Protein AF-A0A640S691-F1 (afdb_monomer_lite)

Secondary structure (DSSP, 8-state):
-EEEETTTTEEEE-BTTB---SB-TTT-PBPEEEESS--PPPTT-HHHHHHHHHHHHTT---PPPGGG--------SHHHHHHHHHHHHHH---HHHHHT-S-SSSB-TTS-B----------------

Structure (mmCIF, N/CA/C/O backbone):
data_AF-A0A640S691-F1
#
_entry.id   AF-A0A640S691-F1
#
loop_
_atom_site.group_PDB
_atom_site.id
_atom_site.type_symbol
_atom_site.label_atom_id
_atom_site.label_alt_id
_atom_site.label_comp_id
_atom_site.label_asym_id
_atom_site.label_entity_id
_atom_site.label_seq_id
_atom_site.pdbx_PDB_ins_code
_atom_site.Cartn_x
_atom_site.Cartn_y
_atom_site.Cartn_z
_atom_site.occupancy
_atom_site.B_iso_or_equiv
_atom_site.auth_seq_id
_atom_site.auth_comp_id
_atom_site.auth_asym_id
_atom_site.auth_atom_id
_atom_site.pdbx_PDB_model_num
ATOM 1 N N . MET A 1 1 ? 3.870 2.572 -13.521 1.00 86.19 1 MET A N 1
ATOM 2 C CA . MET A 1 1 ? 3.122 1.731 -12.559 1.00 86.19 1 MET A CA 1
ATOM 3 C C . MET A 1 1 ? 4.050 0.697 -11.940 1.00 86.19 1 MET A C 1
ATOM 5 O O . MET A 1 1 ? 4.897 0.163 -12.651 1.00 86.19 1 MET A O 1
ATOM 9 N N . HIS A 1 2 ? 3.915 0.416 -10.646 1.00 91.62 2 HIS A N 1
ATOM 10 C CA . HIS A 1 2 ? 4.683 -0.617 -9.950 1.00 91.62 2 HIS A CA 1
ATOM 11 C C . HIS A 1 2 ? 3.892 -1.920 -9.849 1.00 91.62 2 HIS A C 1
ATOM 13 O O . HIS A 1 2 ? 2.739 -1.928 -9.428 1.00 91.62 2 HIS A O 1
ATOM 19 N N . PHE A 1 3 ? 4.542 -3.022 -10.205 1.00 93.50 3 PHE A N 1
ATOM 20 C CA . PHE A 1 3 ? 3.999 -4.374 -10.161 1.00 93.50 3 PHE A CA 1
ATOM 21 C C . PHE A 1 3 ? 4.806 -5.202 -9.175 1.00 93.50 3 PHE A C 1
ATOM 23 O O . PHE A 1 3 ? 6.027 -5.271 -9.304 1.00 93.50 3 PHE A O 1
ATOM 30 N N . VAL A 1 4 ? 4.151 -5.803 -8.184 1.00 95.06 4 VAL A N 1
ATOM 31 C CA . VAL A 1 4 ? 4.833 -6.436 -7.049 1.00 95.06 4 VAL A CA 1
ATOM 32 C C . VAL A 1 4 ? 4.546 -7.928 -6.950 1.00 95.06 4 VAL A C 1
ATOM 34 O O . VAL A 1 4 ? 3.421 -8.379 -7.153 1.00 95.06 4 VAL A O 1
ATOM 37 N N . CYS A 1 5 ? 5.574 -8.689 -6.583 1.00 95.50 5 CYS A N 1
ATOM 38 C CA . CYS A 1 5 ? 5.451 -10.064 -6.118 1.00 95.50 5 CYS A CA 1
ATOM 39 C C . CYS A 1 5 ? 5.725 -10.096 -4.614 1.00 95.50 5 CYS A C 1
ATOM 41 O O . CYS A 1 5 ? 6.853 -9.845 -4.181 1.00 95.50 5 CYS A O 1
ATOM 43 N N . LEU A 1 6 ? 4.705 -10.431 -3.822 1.00 92.31 6 LEU A N 1
ATOM 44 C CA . LEU A 1 6 ? 4.814 -10.475 -2.362 1.00 92.31 6 LEU A CA 1
ATOM 45 C C . LEU A 1 6 ? 5.690 -11.640 -1.882 1.00 92.31 6 LEU A C 1
ATOM 47 O O . LEU A 1 6 ? 6.498 -11.456 -0.976 1.00 92.31 6 LEU A O 1
ATOM 51 N N . SER A 1 7 ? 5.613 -12.802 -2.538 1.00 91.88 7 SER A N 1
ATOM 52 C CA . SER A 1 7 ? 6.416 -13.981 -2.182 1.00 91.88 7 SER A CA 1
ATOM 53 C C . SER A 1 7 ? 7.912 -13.755 -2.414 1.00 91.88 7 SER A C 1
ATOM 55 O O . SER A 1 7 ? 8.734 -14.048 -1.549 1.00 91.88 7 SER A O 1
ATOM 57 N N . CYS A 1 8 ? 8.278 -13.182 -3.565 1.00 94.44 8 CYS A N 1
ATOM 58 C CA . CYS A 1 8 ? 9.676 -12.894 -3.899 1.00 94.44 8 CYS A CA 1
ATOM 59 C C . CYS A 1 8 ? 10.176 -11.553 -3.354 1.00 94.44 8 CYS A C 1
ATOM 61 O O . CYS A 1 8 ? 11.372 -11.279 -3.462 1.00 94.44 8 CYS A O 1
ATOM 63 N N . ARG A 1 9 ? 9.286 -10.727 -2.782 1.00 95.31 9 ARG A N 1
ATOM 64 C CA . ARG A 1 9 ? 9.604 -9.385 -2.269 1.00 95.31 9 ARG A CA 1
ATOM 65 C C . ARG A 1 9 ? 10.349 -8.548 -3.308 1.00 95.31 9 ARG A C 1
ATOM 67 O O . ARG A 1 9 ? 11.425 -7.999 -3.063 1.00 95.31 9 ARG A O 1
ATOM 74 N N . ALA A 1 10 ? 9.778 -8.520 -4.506 1.00 94.12 10 ALA A N 1
ATOM 75 C CA . ALA A 1 10 ? 10.344 -7.864 -5.672 1.00 94.12 10 ALA A CA 1
ATOM 76 C C . ALA A 1 10 ? 9.281 -7.024 -6.380 1.00 94.12 10 ALA A C 1
ATOM 78 O O . ALA A 1 10 ? 8.089 -7.341 -6.333 1.00 94.12 10 ALA A O 1
ATOM 79 N N . ALA A 1 11 ? 9.725 -5.947 -7.023 1.00 93.38 11 ALA A N 1
ATOM 80 C CA . ALA A 1 11 ? 8.868 -5.054 -7.781 1.00 93.38 11 ALA A CA 1
ATOM 81 C C . ALA A 1 11 ? 9.486 -4.737 -9.141 1.00 93.38 11 ALA A C 1
ATOM 83 O O . ALA A 1 11 ? 10.701 -4.582 -9.259 1.00 93.38 11 ALA A O 1
ATOM 84 N N . TRP A 1 12 ? 8.628 -4.572 -10.140 1.00 92.19 12 TRP A N 1
ATOM 85 C CA . TRP A 1 12 ? 8.988 -4.181 -11.496 1.00 92.19 12 TRP A CA 1
ATOM 86 C C . TRP A 1 12 ? 8.198 -2.944 -11.896 1.00 92.19 12 TRP A C 1
ATOM 88 O O . TRP A 1 12 ? 7.034 -2.781 -11.525 1.00 92.19 12 TRP A O 1
ATOM 98 N N . LYS A 1 13 ? 8.836 -2.054 -12.653 1.00 89.06 13 LYS A N 1
ATOM 99 C CA . LYS A 1 13 ? 8.156 -0.910 -13.255 1.00 89.06 13 LYS A CA 1
ATOM 100 C C . LYS A 1 13 ? 7.562 -1.342 -14.594 1.00 89.06 13 LYS A C 1
ATOM 102 O O . LYS A 1 13 ? 8.248 -1.979 -15.385 1.00 89.06 13 LYS A O 1
ATOM 107 N N . ARG A 1 14 ? 6.306 -0.970 -14.832 1.00 89.50 14 ARG A N 1
ATOM 108 C CA . ARG A 1 14 ? 5.674 -0.970 -16.155 1.00 89.50 14 ARG A CA 1
ATOM 109 C C . ARG A 1 14 ? 5.412 0.468 -16.581 1.00 89.50 14 ARG A C 1
ATOM 111 O O . ARG A 1 14 ? 4.859 1.254 -15.798 1.00 89.50 14 ARG A O 1
ATOM 118 N N . THR A 1 15 ? 5.818 0.806 -17.792 1.00 82.94 15 THR A N 1
ATOM 119 C CA . THR A 1 15 ? 5.572 2.091 -18.453 1.00 82.94 15 THR A CA 1
ATOM 120 C C . THR A 1 15 ? 4.942 1.826 -19.826 1.00 82.94 15 THR A C 1
ATOM 122 O O . THR A 1 15 ? 4.988 0.691 -20.296 1.00 82.94 15 THR A O 1
ATOM 125 N N . PRO A 1 16 ? 4.370 2.835 -20.504 1.00 79.50 16 PRO A N 1
ATOM 126 C CA . PRO A 1 16 ? 3.888 2.657 -21.876 1.00 79.50 16 PRO A CA 1
ATOM 127 C C . PRO A 1 16 ? 4.978 2.153 -22.838 1.00 79.50 16 PRO A C 1
ATOM 129 O O . PRO A 1 16 ? 4.690 1.375 -23.738 1.00 79.50 16 PRO A O 1
ATOM 132 N N . ALA A 1 17 ? 6.235 2.549 -22.609 1.00 82.19 17 ALA A N 1
ATOM 133 C CA . ALA A 1 17 ? 7.386 2.110 -23.397 1.00 82.19 17 ALA A CA 1
ATOM 134 C C . ALA A 1 17 ? 7.896 0.709 -23.009 1.00 82.19 17 ALA A C 1
ATOM 136 O O . ALA A 1 17 ? 8.554 0.047 -23.805 1.00 82.19 17 ALA A O 1
ATOM 137 N N . SER A 1 18 ? 7.619 0.244 -21.787 1.00 81.44 18 SER A N 1
ATOM 138 C CA . SER A 1 18 ? 8.003 -1.088 -21.330 1.00 81.44 18 SER A CA 1
ATOM 139 C C . SER A 1 18 ? 6.890 -1.732 -20.510 1.00 81.44 18 SER A C 1
ATOM 141 O O . SER A 1 18 ? 6.678 -1.446 -19.330 1.00 81.44 18 SER A O 1
ATOM 143 N N . GLN A 1 19 ? 6.210 -2.691 -21.138 1.00 79.00 19 GLN A N 1
ATOM 144 C CA . GLN A 1 19 ? 5.149 -3.484 -20.512 1.00 79.00 19 GLN A CA 1
ATOM 145 C C . GLN A 1 19 ? 5.642 -4.284 -19.295 1.00 79.00 19 GLN A C 1
ATOM 147 O O . GLN A 1 19 ? 4.828 -4.771 -18.522 1.00 79.00 19 GLN A O 1
ATOM 152 N N . GLY A 1 20 ? 6.957 -4.426 -19.090 1.00 82.81 20 GLY A N 1
ATOM 153 C CA . GLY A 1 20 ? 7.535 -5.225 -18.010 1.00 82.81 20 GLY A CA 1
ATOM 154 C C . GLY A 1 20 ? 7.091 -6.697 -18.050 1.00 82.81 20 GLY A C 1
ATOM 155 O O . GLY A 1 20 ? 6.419 -7.137 -18.983 1.00 82.81 20 GLY A O 1
ATOM 156 N N . PRO A 1 21 ? 7.474 -7.506 -17.052 1.00 85.69 21 PRO A N 1
ATOM 157 C CA . PRO A 1 21 ? 7.108 -8.915 -17.046 1.00 85.69 21 PRO A CA 1
ATOM 158 C C . PRO A 1 21 ? 5.630 -9.086 -16.674 1.00 85.69 21 PRO A C 1
ATOM 160 O O . PRO A 1 21 ? 5.153 -8.439 -15.740 1.00 85.69 21 PRO A O 1
ATOM 163 N N . ALA A 1 22 ? 4.907 -9.973 -17.370 1.00 86.31 22 ALA A N 1
ATOM 164 C CA . ALA A 1 22 ? 3.505 -10.296 -17.074 1.00 86.31 22 ALA A CA 1
ATOM 165 C C . ALA A 1 22 ? 3.343 -11.018 -15.720 1.00 86.31 22 ALA A C 1
ATOM 167 O O . ALA A 1 22 ? 2.415 -10.732 -14.966 1.00 86.31 22 ALA A O 1
ATOM 168 N N . ARG A 1 23 ? 4.291 -11.909 -15.402 1.00 92.69 23 ARG A N 1
ATOM 169 C CA . ARG A 1 23 ? 4.377 -12.716 -14.174 1.00 92.69 23 ARG A CA 1
ATOM 170 C C . ARG A 1 23 ? 5.725 -12.506 -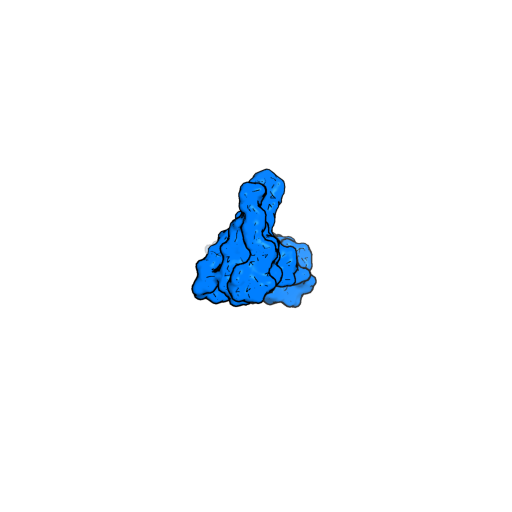13.495 1.00 92.69 23 ARG A C 1
ATOM 172 O O . ARG A 1 23 ? 6.666 -12.040 -14.126 1.00 92.69 23 ARG A O 1
ATOM 179 N N . CYS A 1 24 ? 5.844 -12.884 -12.226 1.00 93.56 24 CYS A N 1
ATOM 180 C CA . CYS A 1 24 ? 7.118 -12.843 -11.516 1.00 93.56 24 CYS A CA 1
ATOM 181 C C . CYS A 1 24 ? 8.167 -13.718 -12.236 1.00 93.56 24 CYS A C 1
ATOM 183 O O . CYS A 1 24 ? 7.966 -14.928 -12.327 1.00 93.56 24 CYS A O 1
ATOM 185 N N . PRO A 1 25 ? 9.310 -13.171 -12.683 1.00 91.88 25 PRO A N 1
ATOM 186 C CA . PRO A 1 25 ? 10.364 -13.963 -13.322 1.00 91.88 25 PRO A CA 1
ATOM 187 C C . PRO A 1 25 ? 10.992 -15.026 -12.408 1.00 91.88 25 PRO A C 1
ATOM 189 O O . PRO A 1 25 ? 11.563 -15.989 -12.901 1.00 91.88 25 PRO A O 1
ATOM 192 N N . GLN A 1 26 ? 10.893 -14.867 -11.080 1.00 91.69 26 GLN A N 1
ATOM 193 C CA . GLN A 1 26 ? 11.498 -15.798 -10.120 1.00 91.69 26 GLN A CA 1
ATOM 194 C C . GLN A 1 26 ? 10.578 -16.972 -9.760 1.00 91.69 26 GLN A C 1
ATOM 196 O O . GLN A 1 26 ? 11.023 -18.112 -9.753 1.00 91.69 26 GLN A O 1
ATOM 201 N N . CYS A 1 27 ? 9.303 -16.713 -9.450 1.00 94.75 27 CYS A N 1
ATOM 202 C CA . CYS A 1 27 ? 8.368 -17.747 -8.977 1.00 94.75 27 CYS A CA 1
ATOM 203 C C . CYS A 1 27 ? 7.158 -17.971 -9.891 1.00 94.75 27 CYS A C 1
ATOM 205 O O . CYS A 1 27 ? 6.289 -18.770 -9.560 1.00 94.75 27 CYS A O 1
ATOM 207 N N . ARG A 1 28 ? 7.057 -17.245 -11.014 1.00 93.12 28 ARG A N 1
ATOM 208 C CA . ARG A 1 28 ? 5.946 -17.296 -11.987 1.00 93.12 28 ARG A CA 1
ATOM 209 C C . ARG A 1 28 ? 4.561 -16.919 -11.433 1.00 93.12 28 ARG A C 1
ATOM 211 O O . ARG A 1 28 ? 3.573 -16.971 -12.169 1.00 93.12 28 ARG A O 1
ATOM 218 N N . ALA A 1 29 ? 4.484 -16.476 -10.177 1.00 91.56 29 ALA A N 1
ATOM 219 C CA . ALA A 1 29 ? 3.259 -15.962 -9.576 1.00 91.56 29 ALA A CA 1
ATOM 220 C C . ALA A 1 29 ? 2.766 -14.687 -10.278 1.00 91.56 29 ALA A C 1
ATOM 222 O O . ALA A 1 29 ? 3.535 -13.970 -10.930 1.00 91.56 29 ALA A O 1
ATOM 223 N N . GLU A 1 30 ? 1.475 -14.405 -10.122 1.00 90.94 30 GLU A N 1
ATOM 224 C CA . GLU A 1 30 ? 0.862 -13.173 -10.606 1.00 90.94 30 GLU A CA 1
ATOM 225 C C . GLU A 1 30 ? 1.460 -11.941 -9.913 1.00 90.94 30 GLU A C 1
ATOM 227 O O . GLU A 1 30 ? 1.825 -11.973 -8.733 1.00 90.94 30 GLU A O 1
ATOM 232 N N . LEU A 1 31 ? 1.600 -10.856 -10.677 1.00 92.81 31 LEU A N 1
ATOM 233 C CA . LEU A 1 31 ? 2.093 -9.582 -10.175 1.00 92.81 31 LEU A CA 1
ATOM 234 C C . LEU A 1 31 ? 0.928 -8.653 -9.866 1.00 92.81 31 LEU A C 1
ATOM 236 O O . LEU A 1 31 ? 0.123 -8.345 -10.740 1.00 92.81 31 LEU A O 1
ATOM 240 N N . ILE A 1 32 ? 0.895 -8.139 -8.642 1.00 94.00 32 ILE A N 1
ATOM 241 C CA . ILE A 1 32 ? -0.138 -7.205 -8.202 1.00 94.00 32 ILE A CA 1
ATOM 242 C C . ILE A 1 32 ? 0.225 -5.807 -8.704 1.00 94.00 32 ILE A C 1
ATOM 244 O O . ILE A 1 32 ? 1.328 -5.322 -8.436 1.00 94.00 32 ILE A O 1
ATOM 248 N N . ASN A 1 33 ? -0.697 -5.138 -9.399 1.00 93.06 33 ASN A N 1
ATOM 249 C CA . ASN A 1 33 ? -0.554 -3.722 -9.730 1.00 93.06 33 ASN A CA 1
ATOM 250 C C . ASN A 1 33 ? -0.722 -2.885 -8.455 1.00 93.06 33 ASN A C 1
ATOM 252 O O . ASN A 1 33 ? -1.828 -2.715 -7.950 1.00 93.06 33 ASN A O 1
ATOM 256 N N . ALA A 1 34 ? 0.385 -2.375 -7.924 1.00 92.81 34 ALA A N 1
ATOM 257 C CA . ALA A 1 34 ? 0.388 -1.587 -6.703 1.00 92.81 34 ALA A CA 1
ATOM 258 C C . ALA A 1 34 ? 0.221 -0.083 -6.956 1.00 92.81 34 ALA A C 1
ATOM 260 O O . ALA A 1 34 ? -0.005 0.645 -6.000 1.00 92.81 34 ALA A O 1
ATOM 261 N N . GLY A 1 35 ? 0.309 0.389 -8.202 1.00 91.38 35 GLY A N 1
ATOM 262 C CA . GLY A 1 35 ? 0.159 1.804 -8.557 1.00 91.38 35 GLY A CA 1
ATOM 263 C C . GLY A 1 35 ? 1.469 2.567 -8.756 1.00 91.38 35 GLY A C 1
ATOM 264 O O . GLY A 1 35 ? 2.555 1.991 -8.727 1.00 91.38 35 GLY A O 1
ATOM 265 N N . ALA A 1 36 ? 1.366 3.851 -9.097 1.00 88.50 36 ALA A N 1
ATOM 266 C CA . ALA A 1 36 ? 2.505 4.675 -9.511 1.00 88.50 36 ALA A CA 1
ATOM 267 C C . ALA A 1 36 ? 3.315 5.215 -8.326 1.00 88.50 36 ALA A C 1
ATOM 269 O O . ALA A 1 36 ? 4.535 5.290 -8.425 1.00 88.50 36 ALA A O 1
ATOM 270 N N . ASP A 1 37 ? 2.659 5.501 -7.204 1.00 89.25 37 ASP A N 1
ATOM 271 C CA . ASP A 1 37 ? 3.262 6.191 -6.058 1.00 89.25 37 ASP A CA 1
ATOM 272 C C . ASP A 1 37 ? 3.784 5.223 -4.990 1.00 89.25 37 ASP A C 1
ATOM 274 O O . ASP A 1 37 ? 4.072 5.600 -3.850 1.00 89.25 37 ASP A O 1
ATOM 278 N N . LEU A 1 38 ? 3.899 3.935 -5.327 1.00 91.50 38 LEU A N 1
ATOM 279 C CA . LEU A 1 38 ? 4.476 2.959 -4.418 1.00 91.50 38 LEU A CA 1
ATOM 280 C C . LEU A 1 38 ? 5.975 3.233 -4.248 1.00 91.50 38 LEU A C 1
ATOM 282 O O . LEU A 1 38 ? 6.796 2.861 -5.085 1.00 91.50 38 LEU A O 1
ATOM 286 N N . ALA A 1 39 ? 6.353 3.746 -3.080 1.00 90.94 39 ALA A N 1
ATOM 287 C CA . ALA A 1 39 ? 7.734 3.658 -2.625 1.00 90.94 39 ALA A CA 1
ATOM 288 C C . ALA A 1 39 ? 8.047 2.198 -2.247 1.00 90.94 39 ALA A C 1
ATOM 290 O O . ALA A 1 39 ? 7.651 1.730 -1.177 1.00 90.94 39 ALA A O 1
ATOM 291 N N . VAL A 1 40 ? 8.714 1.465 -3.140 1.00 92.06 40 VAL A N 1
ATOM 292 C CA . VAL A 1 40 ? 9.001 0.030 -2.980 1.00 92.06 40 VAL A CA 1
ATOM 293 C C . VAL A 1 40 ? 9.935 -0.206 -1.778 1.00 92.06 40 VAL A C 1
ATOM 295 O O . VAL A 1 40 ? 11.022 0.377 -1.740 1.00 92.06 40 VAL A O 1
ATOM 298 N N . PRO A 1 41 ? 9.564 -1.064 -0.807 1.00 93.31 41 PRO A N 1
ATOM 299 C CA . PRO A 1 41 ? 10.460 -1.444 0.283 1.00 93.31 41 PRO A CA 1
ATOM 300 C C . PRO A 1 41 ? 11.726 -2.140 -0.233 1.00 93.31 41 PRO A C 1
ATOM 302 O O . PRO A 1 41 ? 11.701 -2.858 -1.235 1.00 93.31 41 PRO A O 1
ATOM 305 N N . LYS A 1 42 ? 12.848 -1.999 0.482 1.00 93.62 42 LYS A N 1
ATOM 306 C CA . LYS A 1 42 ? 14.066 -2.769 0.168 1.00 93.62 42 LYS A CA 1
ATOM 307 C C . LYS A 1 42 ? 13.740 -4.268 0.233 1.00 93.62 42 LYS A C 1
ATOM 309 O O . LYS A 1 42 ? 12.995 -4.697 1.105 1.00 93.62 42 LYS A O 1
ATOM 314 N N . ARG A 1 43 ? 14.328 -5.107 -0.629 1.00 91.88 43 ARG A N 1
ATOM 315 C CA . ARG A 1 43 ? 14.052 -6.567 -0.656 1.00 91.88 43 ARG A CA 1
ATOM 316 C C . ARG A 1 43 ? 14.184 -7.240 0.725 1.00 91.88 43 ARG A C 1
ATOM 318 O O . ARG A 1 43 ? 13.369 -8.084 1.094 1.00 91.88 43 ARG A O 1
ATOM 325 N N . ARG A 1 44 ? 15.190 -6.828 1.507 1.00 93.25 44 ARG A N 1
ATOM 326 C CA . ARG A 1 44 ? 15.460 -7.322 2.872 1.00 93.25 44 ARG A CA 1
ATOM 327 C C . ARG A 1 44 ? 14.568 -6.722 3.966 1.00 93.25 44 ARG A C 1
ATOM 329 O O . ARG A 1 44 ? 14.635 -7.172 5.099 1.00 93.25 44 ARG A O 1
ATOM 336 N N . ASP A 1 45 ? 13.758 -5.713 3.663 1.00 95.06 45 ASP A N 1
ATOM 337 C CA . ASP A 1 45 ? 12.873 -5.071 4.639 1.00 95.06 45 ASP A CA 1
ATOM 338 C C . ASP A 1 45 ? 11.603 -5.905 4.853 1.00 95.06 45 ASP A C 1
ATOM 340 O O . ASP A 1 45 ? 10.541 -5.645 4.286 1.00 95.06 45 ASP A O 1
ATOM 344 N N . HIS A 1 46 ? 11.721 -6.955 5.662 1.00 94.81 46 HIS A N 1
ATOM 345 C CA . HIS A 1 46 ? 10.608 -7.852 5.968 1.00 94.81 46 HIS A CA 1
ATOM 346 C C . HIS A 1 46 ? 9.400 -7.108 6.554 1.00 94.81 46 HIS A C 1
ATOM 348 O O . HIS A 1 46 ? 8.263 -7.447 6.229 1.00 94.81 46 HIS A O 1
ATOM 354 N N . ALA A 1 47 ? 9.635 -6.089 7.381 1.00 95.12 47 ALA A N 1
ATOM 355 C CA . ALA A 1 47 ? 8.578 -5.314 8.013 1.00 95.12 47 ALA A CA 1
ATOM 356 C C . ALA A 1 47 ? 7.791 -4.499 6.975 1.00 95.12 47 ALA A C 1
ATOM 358 O O . ALA A 1 47 ? 6.561 -4.584 6.938 1.00 95.12 47 ALA A O 1
ATOM 359 N N . GLY A 1 48 ? 8.489 -3.787 6.087 1.00 95.88 48 GLY A N 1
ATOM 360 C CA . GLY A 1 48 ? 7.871 -3.031 4.998 1.00 95.88 48 GLY A CA 1
ATOM 361 C C . GLY A 1 48 ? 7.093 -3.921 4.027 1.00 95.88 48 GLY A C 1
ATOM 362 O O . GLY A 1 48 ? 5.973 -3.585 3.643 1.00 95.88 48 GLY A O 1
ATOM 363 N N . TRP A 1 49 ? 7.626 -5.099 3.681 1.00 96.50 49 TRP A N 1
ATOM 364 C CA . TRP A 1 49 ? 6.916 -6.063 2.828 1.00 96.50 49 TRP A CA 1
ATOM 365 C C . TRP A 1 49 ? 5.655 -6.628 3.485 1.00 96.50 49 TRP A C 1
ATOM 367 O O . TRP A 1 49 ? 4.644 -6.790 2.804 1.00 96.50 49 TRP A O 1
ATOM 377 N N . ARG A 1 50 ? 5.675 -6.880 4.799 1.00 95.81 50 ARG A N 1
ATOM 378 C CA . ARG A 1 50 ? 4.487 -7.329 5.543 1.00 95.81 50 ARG A CA 1
ATOM 379 C C . ARG A 1 50 ? 3.414 -6.251 5.625 1.00 95.81 50 ARG A C 1
ATOM 381 O O . ARG A 1 50 ? 2.235 -6.557 5.468 1.00 95.81 50 ARG A O 1
ATOM 388 N N . ALA A 1 51 ? 3.813 -4.996 5.823 1.00 96.06 51 ALA A N 1
ATOM 389 C CA . ALA A 1 51 ? 2.878 -3.878 5.788 1.00 96.06 51 ALA A CA 1
ATOM 390 C C . ALA A 1 51 ? 2.244 -3.722 4.397 1.00 96.06 51 ALA A C 1
ATOM 392 O O . ALA A 1 51 ? 1.023 -3.637 4.278 1.00 96.06 51 ALA A O 1
ATOM 393 N N . LEU A 1 52 ? 3.064 -3.774 3.341 1.00 96.06 52 LEU A N 1
ATOM 394 C CA . LEU A 1 52 ? 2.598 -3.707 1.957 1.00 96.06 52 LEU A CA 1
ATOM 395 C C . LEU A 1 52 ? 1.629 -4.848 1.616 1.00 96.06 52 LEU A C 1
ATOM 397 O O . LEU A 1 52 ? 0.595 -4.608 0.999 1.00 96.06 52 LEU A O 1
ATOM 401 N N . GLU A 1 53 ? 1.934 -6.074 2.044 1.00 95.50 53 GLU A N 1
ATOM 402 C CA . GLU A 1 53 ? 1.049 -7.229 1.881 1.00 95.50 53 GLU A CA 1
ATOM 403 C C . GLU A 1 53 ? -0.327 -6.988 2.520 1.00 95.50 53 GLU A C 1
ATOM 405 O O . GLU A 1 53 ? -1.343 -7.219 1.866 1.00 95.50 53 GLU A O 1
ATOM 410 N N . ALA A 1 54 ? -0.377 -6.478 3.754 1.00 95.44 54 ALA A N 1
ATOM 411 C CA . ALA A 1 54 ? -1.637 -6.181 4.435 1.00 95.44 54 ALA A CA 1
ATOM 412 C C . ALA A 1 54 ? -2.465 -5.115 3.694 1.00 95.44 54 ALA A C 1
ATOM 414 O O . ALA A 1 54 ? -3.674 -5.271 3.530 1.00 95.44 54 ALA A O 1
ATOM 415 N N . VAL A 1 55 ? -1.811 -4.058 3.200 1.00 95.44 55 VAL A N 1
ATOM 416 C CA . VAL A 1 55 ? -2.455 -2.978 2.432 1.00 95.44 55 VAL A CA 1
ATOM 417 C C . VAL A 1 55 ? -3.044 -3.506 1.122 1.00 95.44 55 VAL A C 1
ATOM 419 O O . VAL A 1 55 ? -4.222 -3.279 0.845 1.00 95.44 55 VAL A O 1
ATOM 422 N N . LEU A 1 56 ? -2.254 -4.246 0.338 1.00 94.62 56 LEU A N 1
ATOM 423 C CA . LEU A 1 56 ? -2.692 -4.762 -0.962 1.00 94.62 56 LEU A CA 1
ATOM 424 C C . LEU A 1 56 ? -3.791 -5.820 -0.817 1.00 94.62 56 LEU A C 1
ATOM 426 O O . LEU A 1 56 ? -4.768 -5.785 -1.562 1.00 94.62 56 LEU A O 1
ATOM 430 N N . ARG A 1 57 ? -3.689 -6.720 0.171 1.00 93.38 57 ARG A N 1
ATOM 431 C CA . ARG A 1 57 ? -4.733 -7.724 0.451 1.00 93.38 57 ARG A CA 1
ATOM 432 C C . ARG A 1 57 ? -6.046 -7.097 0.922 1.00 93.38 57 ARG A C 1
ATOM 434 O O . ARG A 1 57 ? -7.105 -7.642 0.640 1.00 93.38 57 ARG A O 1
ATOM 441 N N . ALA A 1 58 ? -5.995 -5.941 1.585 1.00 93.38 58 ALA A N 1
ATOM 442 C CA . ALA A 1 58 ? -7.188 -5.168 1.930 1.00 93.38 58 ALA A CA 1
ATOM 443 C C . ALA A 1 58 ? -7.792 -4.399 0.733 1.00 93.38 58 ALA A C 1
ATOM 445 O O . ALA A 1 58 ? -8.791 -3.693 0.892 1.00 93.38 58 ALA A O 1
ATOM 446 N N . GLY A 1 59 ? -7.191 -4.499 -0.459 1.00 92.06 59 GLY A N 1
ATOM 447 C CA . GLY A 1 59 ? -7.660 -3.840 -1.677 1.00 92.06 59 GLY A CA 1
ATOM 448 C C . GLY A 1 59 ? -7.345 -2.344 -1.735 1.00 92.06 59 GLY A C 1
ATOM 449 O O . GLY A 1 59 ? -8.035 -1.602 -2.441 1.00 92.06 59 GLY A O 1
ATOM 450 N N . LEU A 1 60 ? -6.356 -1.879 -0.964 1.00 92.50 60 LEU A N 1
ATOM 451 C CA . LEU A 1 60 ? -5.760 -0.555 -1.134 1.00 92.50 60 LEU A CA 1
ATOM 452 C C . LEU A 1 60 ? -4.602 -0.635 -2.124 1.00 92.50 60 LEU A C 1
ATOM 454 O O . LEU A 1 60 ? -3.861 -1.612 -2.161 1.00 92.50 60 LEU A O 1
ATOM 458 N N . THR A 1 61 ? -4.416 0.433 -2.886 1.00 92.75 61 THR A N 1
ATOM 459 C CA . THR A 1 61 ? -3.325 0.592 -3.848 1.00 92.75 61 THR A CA 1
ATOM 460 C C . THR A 1 61 ? -2.709 1.984 -3.705 1.00 92.75 61 THR A C 1
ATOM 462 O O . THR A 1 61 ? -3.222 2.848 -2.988 1.00 92.75 61 THR A O 1
ATOM 465 N N . PHE A 1 62 ? -1.580 2.189 -4.375 1.00 91.50 62 PHE A N 1
ATOM 466 C CA . PHE A 1 62 ? -0.811 3.430 -4.427 1.00 91.50 62 PHE A CA 1
ATOM 467 C C . PHE A 1 62 ? -1.015 4.129 -5.778 1.00 91.50 62 PHE A C 1
ATOM 469 O O . PHE A 1 62 ? -0.067 4.599 -6.408 1.00 91.50 62 PHE A O 1
ATOM 476 N N . HIS A 1 63 ? -2.251 4.120 -6.281 1.00 86.50 63 HIS A N 1
ATOM 477 C CA . HIS A 1 63 ? -2.622 4.971 -7.404 1.00 86.50 63 HIS A CA 1
ATOM 478 C C . HIS A 1 63 ? -2.820 6.394 -6.889 1.00 86.50 63 HIS A C 1
ATOM 480 O O . HIS A 1 63 ? -3.619 6.609 -5.975 1.00 86.50 63 HIS A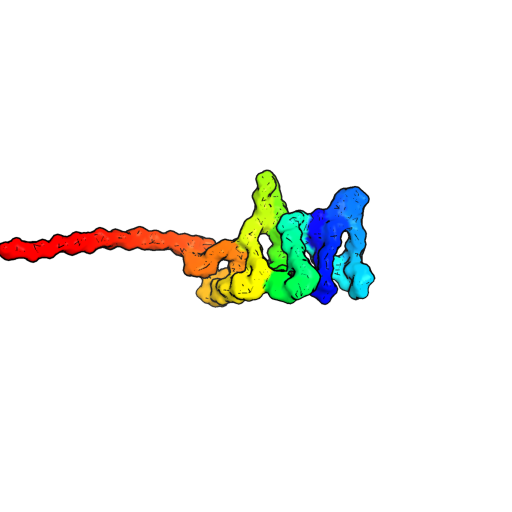 O 1
ATOM 486 N N . GLY A 1 64 ? -2.102 7.345 -7.474 1.00 78.56 64 GLY A N 1
ATOM 487 C CA . GLY A 1 64 ? -2.407 8.756 -7.321 1.00 78.56 64 GLY A CA 1
ATOM 488 C C . GLY A 1 64 ? -3.790 9.070 -7.882 1.00 78.56 64 GLY A C 1
ATOM 489 O O . GLY A 1 64 ? -4.261 8.434 -8.830 1.00 78.56 64 GLY A O 1
ATOM 490 N N . GLY A 1 65 ? -4.451 10.037 -7.260 1.00 69.69 65 GLY A N 1
ATOM 491 C CA . GLY A 1 65 ? -5.652 10.654 -7.791 1.00 69.69 65 GLY A CA 1
ATOM 492 C C . GLY A 1 65 ? -5.348 11.544 -8.996 1.00 69.69 65 GLY A C 1
ATOM 493 O O . GLY A 1 65 ? -4.196 11.810 -9.350 1.00 69.69 65 GLY A O 1
ATOM 494 N N . CYS A 1 66 ? -6.415 12.043 -9.616 1.00 63.47 66 CYS A N 1
ATOM 495 C CA . CYS A 1 66 ? -6.306 13.140 -10.570 1.00 63.47 66 CYS A CA 1
ATOM 496 C C . CYS A 1 66 ? -5.662 14.362 -9.873 1.00 63.47 66 CYS A C 1
ATOM 498 O O . CYS A 1 66 ? -5.820 14.544 -8.665 1.00 63.47 66 CYS A O 1
ATOM 500 N N . CYS A 1 67 ? -4.918 15.180 -10.619 1.00 74.38 67 CYS A N 1
ATOM 501 C CA . CYS A 1 67 ? -4.280 16.413 -10.127 1.00 74.38 67 CYS A CA 1
ATOM 502 C C . CYS A 1 67 ? -3.090 16.233 -9.159 1.00 74.38 67 CYS A C 1
ATOM 504 O O . CYS A 1 67 ? -2.838 17.098 -8.327 1.00 74.38 67 CYS A O 1
ATOM 506 N N . GLY A 1 68 ? -2.342 15.126 -9.244 1.00 64.12 68 GLY A N 1
ATOM 507 C CA . GLY A 1 68 ? -1.093 14.957 -8.480 1.00 64.12 68 GLY A CA 1
ATOM 508 C C . GLY A 1 68 ? -1.288 14.722 -6.979 1.00 64.12 68 GLY A C 1
ATOM 509 O O . GLY A 1 68 ? -0.323 14.723 -6.216 1.00 64.12 68 GLY A O 1
ATOM 510 N N . THR A 1 69 ? -2.526 14.480 -6.542 1.00 73.94 69 THR A N 1
ATOM 511 C CA . THR A 1 69 ? -2.790 14.028 -5.176 1.00 73.94 69 THR A CA 1
ATOM 512 C C . THR A 1 69 ? -2.319 12.583 -5.071 1.00 73.9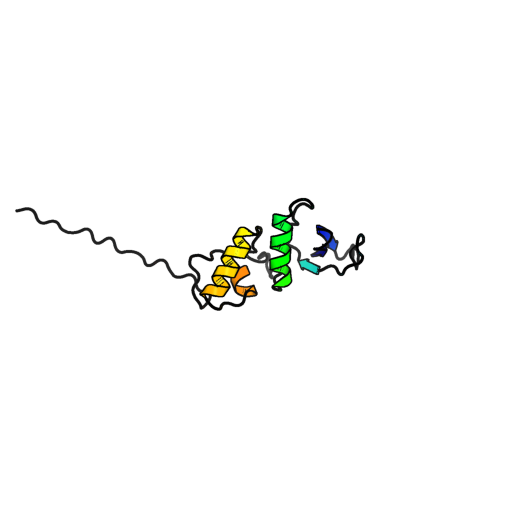4 69 THR A C 1
ATOM 514 O O . THR A 1 69 ? -2.866 11.706 -5.735 1.00 73.94 69 THR A O 1
ATOM 517 N N . GLY A 1 70 ? -1.291 12.321 -4.263 1.00 77.94 70 GLY A N 1
ATOM 518 C CA . GLY A 1 70 ? -0.819 10.959 -4.013 1.00 77.94 70 GLY A CA 1
ATOM 519 C C . GLY A 1 70 ? -1.918 10.062 -3.417 1.00 77.94 70 GLY A C 1
ATOM 520 O O . GLY A 1 70 ? -3.014 10.525 -3.099 1.00 77.94 70 GLY A O 1
ATOM 521 N N . PRO A 1 71 ? -1.644 8.775 -3.176 1.00 83.06 71 PRO A N 1
ATOM 522 C CA . PRO A 1 71 ? -2.651 7.790 -2.772 1.00 83.06 71 PRO A CA 1
ATOM 523 C C . PRO A 1 71 ? -3.251 8.017 -1.373 1.00 83.06 71 PRO A C 1
ATOM 525 O O . PRO A 1 71 ? -3.991 7.169 -0.883 1.00 83.06 71 PRO A O 1
ATOM 528 N N . GLY A 1 72 ? -2.930 9.123 -0.701 1.00 86.88 72 GLY A N 1
ATOM 529 C CA . GLY A 1 72 ? -3.202 9.349 0.712 1.00 86.88 72 GLY A CA 1
ATOM 530 C C . GLY A 1 72 ? -2.315 8.494 1.621 1.00 86.88 72 GLY A C 1
ATOM 531 O O . GLY A 1 72 ? -1.401 7.795 1.178 1.00 86.88 72 GLY A O 1
ATOM 532 N N . TYR A 1 73 ? -2.587 8.545 2.924 1.00 89.69 73 TYR A N 1
ATOM 533 C CA . TYR A 1 73 ? -1.820 7.799 3.923 1.00 89.69 73 TYR A CA 1
ATOM 534 C C . TYR A 1 73 ? -2.011 6.289 3.769 1.00 89.69 73 TYR A C 1
ATOM 536 O O . TYR A 1 73 ? -3.152 5.823 3.816 1.00 89.69 73 TYR A O 1
ATOM 544 N N . ARG A 1 74 ? -0.913 5.527 3.641 1.00 92.50 74 ARG A N 1
ATOM 545 C CA . ARG A 1 74 ? -0.867 4.049 3.645 1.00 92.50 74 ARG A CA 1
ATOM 546 C C . ARG A 1 74 ? 0.180 3.603 4.674 1.00 92.50 74 ARG A C 1
ATOM 548 O O . ARG A 1 74 ? 1.292 4.131 4.631 1.00 92.50 74 ARG A O 1
ATOM 555 N N . PRO A 1 75 ? -0.130 2.639 5.560 1.00 93.12 75 PRO A N 1
ATOM 556 C CA . PRO A 1 75 ? 0.801 2.188 6.582 1.00 93.12 75 PRO A CA 1
ATOM 557 C C . PRO A 1 75 ? 2.029 1.552 5.933 1.00 93.12 75 PRO A C 1
ATOM 559 O O . PRO A 1 75 ? 1.934 0.801 4.959 1.00 93.12 75 PRO A O 1
ATOM 562 N N . ARG A 1 76 ? 3.198 1.881 6.475 1.00 91.94 76 ARG A N 1
ATOM 563 C CA . ARG A 1 76 ? 4.510 1.465 5.967 1.00 91.94 76 ARG A CA 1
ATOM 564 C C . ARG A 1 76 ? 5.168 0.442 6.881 1.00 91.94 76 ARG A C 1
ATOM 566 O O . ARG A 1 76 ? 6.134 -0.203 6.482 1.00 91.94 76 ARG A O 1
ATOM 573 N N . THR A 1 77 ? 4.633 0.276 8.087 1.00 93.88 77 THR A N 1
ATOM 574 C CA . THR A 1 77 ? 5.162 -0.610 9.118 1.00 93.88 77 THR A CA 1
ATOM 575 C C . THR A 1 77 ? 4.087 -1.558 9.662 1.00 93.88 77 THR A C 1
ATOM 577 O O . THR A 1 77 ? 2.901 -1.218 9.693 1.00 93.88 77 THR A O 1
ATOM 580 N N . PRO A 1 78 ? 4.475 -2.744 10.168 1.00 94.19 78 PRO A N 1
ATOM 581 C CA . PRO A 1 78 ? 3.542 -3.660 10.821 1.00 94.19 78 PRO A CA 1
ATOM 582 C C . PRO A 1 78 ? 2.862 -3.053 12.051 1.00 94.19 78 PRO 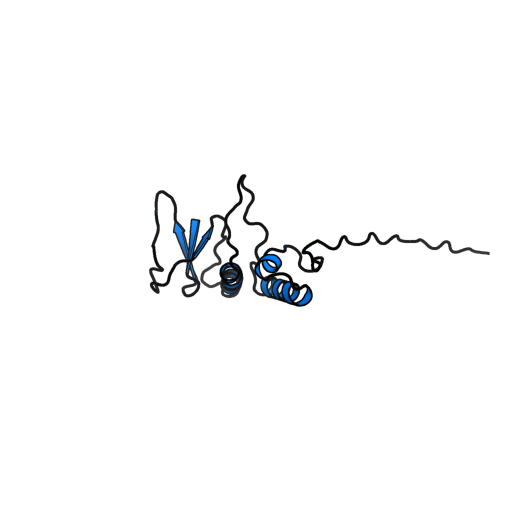A C 1
ATOM 584 O O . PRO A 1 78 ? 1.734 -3.416 12.372 1.00 94.19 78 PRO A O 1
ATOM 587 N N . ARG A 1 79 ? 3.530 -2.120 12.746 1.00 93.56 79 ARG A N 1
ATOM 588 C CA . ARG A 1 79 ? 2.940 -1.401 13.880 1.00 93.56 79 ARG A CA 1
ATOM 589 C C . ARG A 1 79 ? 1.734 -0.582 13.434 1.00 93.56 79 ARG A C 1
ATOM 591 O O . ARG A 1 79 ? 0.654 -0.791 13.966 1.00 93.56 79 ARG A O 1
ATOM 598 N N . GLU A 1 80 ? 1.895 0.249 12.409 1.00 94.25 80 GLU A N 1
ATOM 599 C CA . GLU A 1 80 ? 0.796 1.070 11.895 1.00 94.25 80 GLU A CA 1
ATOM 600 C C . GLU A 1 80 ? -0.376 0.222 11.391 1.00 94.25 80 GLU A C 1
ATOM 602 O O . GLU A 1 80 ? -1.531 0.592 11.607 1.00 94.25 80 GLU A O 1
ATOM 607 N N . VAL A 1 81 ? -0.086 -0.921 10.753 1.00 95.81 81 VAL A N 1
ATOM 608 C CA . VAL A 1 81 ? -1.108 -1.898 10.349 1.00 95.81 81 VAL A CA 1
ATOM 609 C C . VAL A 1 81 ? -1.873 -2.406 11.567 1.00 95.81 81 VAL A C 1
ATOM 611 O O . VAL A 1 81 ? -3.100 -2.360 11.562 1.00 95.81 81 VAL A O 1
ATOM 614 N N . ARG A 1 82 ? -1.180 -2.843 12.627 1.00 95.19 82 ARG A N 1
ATOM 615 C CA . ARG A 1 82 ? -1.830 -3.320 13.860 1.00 95.19 82 ARG A CA 1
ATOM 616 C C . ARG A 1 82 ? -2.710 -2.249 14.495 1.00 95.19 82 ARG A C 1
ATOM 618 O O . ARG A 1 82 ? -3.849 -2.553 14.830 1.00 95.19 82 ARG A O 1
ATOM 625 N N . ASP A 1 83 ? -2.236 -1.008 14.575 1.00 94.38 83 ASP A N 1
ATOM 626 C CA . ASP A 1 83 ? -3.010 0.102 15.146 1.00 94.38 83 ASP A CA 1
ATOM 627 C C . ASP A 1 83 ? -4.326 0.329 14.376 1.00 94.38 83 ASP A C 1
ATOM 629 O O . ASP A 1 83 ? -5.366 0.635 14.958 1.00 94.38 83 ASP A O 1
ATOM 633 N N . ARG A 1 84 ? -4.313 0.118 13.055 1.00 94.50 84 ARG A N 1
ATOM 634 C CA . ARG A 1 84 ? -5.484 0.292 12.180 1.00 94.50 84 ARG A CA 1
ATOM 635 C C . ARG A 1 84 ? -6.404 -0.917 12.148 1.00 94.50 84 ARG A C 1
ATOM 637 O O . ARG A 1 84 ? -7.612 -0.757 12.012 1.00 94.50 84 ARG A O 1
ATOM 644 N N . LEU A 1 85 ? -5.867 -2.116 12.333 1.00 93.88 85 LEU A N 1
ATOM 645 C CA . LEU A 1 85 ? -6.687 -3.299 12.578 1.00 93.88 85 LEU A CA 1
ATOM 646 C C . LEU A 1 85 ? -7.389 -3.205 13.940 1.00 93.88 85 LEU A C 1
ATOM 648 O O . LEU A 1 85 ? -8.576 -3.505 14.028 1.00 93.88 85 LEU A O 1
ATOM 652 N N . ALA A 1 86 ? -6.708 -2.699 14.972 1.00 92.94 86 ALA A N 1
ATOM 653 C CA . ALA A 1 86 ? -7.322 -2.404 16.265 1.00 92.94 86 ALA A CA 1
ATOM 654 C C . ALA A 1 86 ? -8.393 -1.305 16.148 1.00 92.94 86 ALA A C 1
ATOM 656 O O . ALA A 1 86 ? -9.469 -1.431 16.733 1.00 92.94 86 ALA A O 1
ATOM 657 N N . LEU A 1 87 ? -8.144 -0.262 15.339 1.00 90.38 87 LEU A N 1
ATOM 658 C CA . LEU A 1 87 ? -9.163 0.726 14.979 1.00 90.38 87 LEU A CA 1
ATOM 659 C C . LEU A 1 87 ? -10.384 0.053 14.339 1.00 90.38 87 LEU A C 1
ATOM 661 O O . LEU A 1 87 ? -11.498 0.294 14.794 1.00 90.38 87 LEU A O 1
ATOM 665 N N . ALA A 1 88 ? -10.197 -0.791 13.322 1.00 92.06 88 ALA A N 1
ATOM 666 C CA . ALA A 1 88 ? -11.296 -1.500 12.663 1.00 92.06 88 ALA A CA 1
ATOM 667 C C . ALA A 1 88 ? -12.115 -2.326 13.666 1.00 92.06 88 ALA A C 1
ATOM 669 O O . ALA A 1 88 ? -13.335 -2.197 13.716 1.00 92.06 88 ALA A O 1
ATOM 670 N N . ALA A 1 89 ? -11.439 -3.090 14.529 1.00 91.19 89 ALA A N 1
ATOM 671 C CA . ALA A 1 89 ? -12.080 -3.913 15.549 1.00 91.19 89 ALA A CA 1
ATOM 672 C C . ALA A 1 89 ? -12.902 -3.085 16.554 1.00 91.19 89 ALA A C 1
ATOM 674 O O . ALA A 1 89 ? -14.037 -3.442 16.850 1.00 91.19 89 ALA A O 1
ATOM 675 N N . ARG A 1 90 ? -12.371 -1.955 17.048 1.00 90.50 90 ARG A N 1
ATOM 676 C CA . ARG A 1 90 ? -13.061 -1.125 18.058 1.00 90.50 90 ARG A CA 1
ATOM 677 C C . ARG A 1 90 ? -14.201 -0.268 17.495 1.00 90.50 90 ARG A C 1
ATOM 679 O O . ARG A 1 90 ? -15.043 0.199 18.253 1.00 90.50 90 ARG A O 1
ATOM 686 N N . THR A 1 91 ? -14.190 0.012 16.192 1.00 86.81 91 THR A N 1
ATOM 687 C CA . THR A 1 91 ? -15.140 0.935 15.539 1.00 86.81 91 THR A CA 1
ATOM 688 C C . THR A 1 91 ? -16.158 0.249 14.640 1.00 86.81 91 THR A C 1
ATOM 690 O O . THR A 1 91 ? -17.165 0.862 14.298 1.00 86.81 91 THR A O 1
ATOM 693 N N . GLY A 1 92 ? -15.888 -0.989 14.222 1.00 90.06 92 GLY A N 1
ATOM 694 C CA . GLY A 1 92 ? -16.640 -1.664 13.167 1.00 90.06 92 GLY A CA 1
ATOM 695 C C . GLY A 1 92 ? -16.341 -1.133 11.760 1.00 90.06 92 GLY A C 1
ATOM 696 O O . GLY A 1 92 ? -17.025 -1.505 10.808 1.00 90.06 92 GLY A O 1
ATOM 697 N N . LEU A 1 93 ? -15.337 -0.261 11.592 1.00 88.88 93 LEU A N 1
ATOM 698 C CA . LEU A 1 93 ? -14.945 0.220 10.269 1.00 88.88 93 LEU A CA 1
ATOM 699 C C . LEU A 1 93 ? -14.425 -0.941 9.403 1.00 88.88 93 LEU A C 1
ATOM 701 O O . LEU A 1 93 ? -13.639 -1.763 9.880 1.00 88.88 93 LEU A O 1
ATOM 705 N N . PRO A 1 94 ? -14.754 -0.973 8.097 1.00 92.75 94 PRO A N 1
ATOM 706 C CA . PRO A 1 94 ? -14.124 -1.899 7.166 1.00 92.75 94 PRO A CA 1
ATOM 707 C C . PRO A 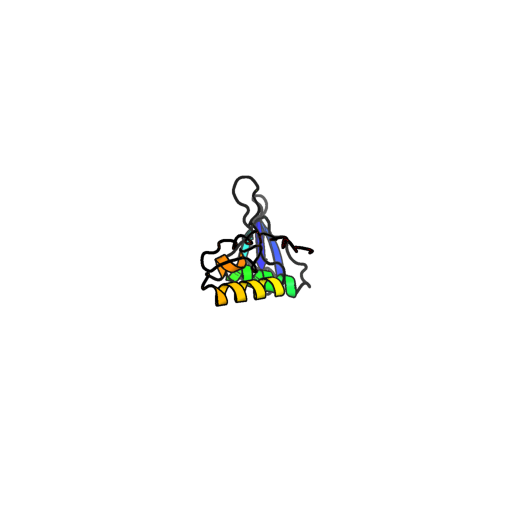1 94 ? -12.598 -1.752 7.193 1.00 92.75 94 PRO A C 1
ATOM 709 O O . PRO A 1 94 ? -12.084 -0.632 7.137 1.00 92.75 94 PRO A O 1
ATOM 712 N N . VAL A 1 95 ? -11.868 -2.873 7.192 1.00 92.69 95 VAL A N 1
ATOM 713 C CA . VAL A 1 95 ? -10.391 -2.901 7.259 1.00 92.69 95 VAL A CA 1
ATOM 714 C C . VAL A 1 95 ? -9.749 -1.985 6.213 1.00 92.69 95 VAL A C 1
ATOM 716 O O . VAL A 1 95 ? -8.830 -1.235 6.532 1.00 92.69 95 VAL A O 1
ATOM 719 N N . LYS A 1 96 ? -10.280 -1.967 4.983 1.00 93.69 96 LYS A N 1
ATOM 720 C CA . LYS A 1 96 ? -9.826 -1.068 3.910 1.00 93.69 96 LYS A CA 1
ATOM 721 C C . LYS A 1 96 ? -9.883 0.410 4.313 1.00 93.69 96 LYS A C 1
ATOM 723 O O . LYS A 1 96 ? -8.941 1.149 4.043 1.00 93.69 96 LYS A O 1
ATOM 728 N N . LYS A 1 97 ? -10.975 0.840 4.956 1.00 91.06 97 LYS A N 1
ATOM 729 C CA . LYS A 1 97 ? -11.133 2.222 5.434 1.00 91.06 97 LYS A CA 1
ATOM 730 C C . LYS A 1 97 ? -10.185 2.494 6.594 1.00 91.06 97 LYS A C 1
ATOM 732 O O . LYS A 1 97 ? -9.468 3.482 6.551 1.00 91.06 97 LYS A O 1
ATOM 737 N N . ALA A 1 98 ? -10.120 1.596 7.574 1.00 92.31 98 ALA A N 1
ATOM 738 C CA . ALA A 1 98 ? -9.253 1.771 8.734 1.00 92.31 98 ALA A CA 1
ATOM 739 C C . ALA A 1 98 ? -7.764 1.849 8.350 1.00 92.31 98 ALA A C 1
ATOM 741 O O . ALA A 1 98 ? -7.042 2.702 8.856 1.00 92.31 98 ALA A O 1
ATOM 742 N N . LEU A 1 99 ? -7.301 1.033 7.397 1.00 93.94 99 LEU A N 1
ATOM 743 C CA . LEU A 1 99 ? -5.922 1.088 6.898 1.00 93.94 99 LEU A CA 1
ATOM 744 C C . LEU A 1 99 ? -5.592 2.391 6.154 1.00 93.94 99 LEU A C 1
ATOM 746 O O . LEU A 1 99 ? -4.423 2.749 6.063 1.00 93.94 99 LEU A O 1
ATOM 750 N N . ALA A 1 100 ? -6.591 3.111 5.644 1.00 91.94 100 ALA A N 1
ATOM 751 C CA . ALA A 1 100 ? -6.405 4.395 4.972 1.00 91.94 100 ALA A CA 1
ATOM 752 C C . ALA A 1 100 ? -6.370 5.599 5.934 1.00 91.94 100 ALA A C 1
ATOM 754 O O . ALA A 1 100 ? -6.105 6.714 5.488 1.00 91.94 100 ALA A O 1
ATOM 755 N N . VAL A 1 101 ? -6.631 5.393 7.231 1.00 90.50 101 VAL A N 1
ATOM 756 C CA . VAL A 1 101 ? -6.697 6.463 8.235 1.00 90.50 101 VAL A CA 1
ATOM 757 C C . VAL A 1 101 ? -5.286 6.936 8.625 1.00 90.50 101 VAL A C 1
ATOM 759 O O . VAL A 1 101 ? -4.486 6.117 9.093 1.00 90.50 101 VAL A O 1
ATOM 762 N N . PRO A 1 102 ? -4.964 8.239 8.493 1.00 87.31 102 PRO A N 1
ATOM 763 C CA . PRO A 1 102 ? -3.678 8.788 8.927 1.00 87.31 102 PRO A CA 1
ATOM 764 C C . PRO A 1 102 ? -3.476 8.744 10.444 1.00 87.31 102 PRO A C 1
ATOM 766 O O . PRO A 1 102 ? -2.398 8.365 10.892 1.00 87.31 102 PRO A O 1
ATOM 769 N N . ASP A 1 103 ? -4.512 9.059 11.227 1.00 84.31 103 ASP A N 1
ATOM 770 C CA . ASP A 1 103 ? -4.454 9.057 12.691 1.00 84.31 103 ASP A CA 1
ATOM 771 C C . ASP A 1 103 ? -5.552 8.163 13.307 1.00 84.31 103 ASP A C 1
ATOM 773 O O . ASP A 1 103 ? -6.735 8.530 13.339 1.00 84.31 103 ASP A O 1
ATOM 777 N N . PRO A 1 104 ? -5.192 6.966 13.805 1.00 80.88 104 PRO A N 1
ATOM 778 C CA . PRO A 1 104 ? -6.156 6.032 14.367 1.00 80.88 104 PRO A CA 1
ATOM 779 C C . PRO A 1 104 ? -6.597 6.397 15.791 1.00 80.88 104 PRO A C 1
ATOM 781 O O . PRO A 1 104 ? -7.533 5.775 16.299 1.00 80.88 104 PRO A O 1
ATOM 784 N N . THR A 1 105 ? -5.958 7.369 16.450 1.00 79.00 105 THR A N 1
ATOM 785 C CA . THR A 1 105 ? -6.239 7.725 17.851 1.00 79.00 105 THR A CA 1
ATOM 786 C C . THR A 1 105 ? -7.489 8.591 17.983 1.00 79.00 105 THR A C 1
ATOM 788 O O . THR A 1 105 ? -8.297 8.373 18.886 1.00 79.00 105 THR A O 1
ATOM 791 N N . PHE A 1 106 ? -7.721 9.488 17.022 1.00 70.88 106 PHE A N 1
ATOM 792 C CA . PHE A 1 106 ? -8.883 10.378 17.025 1.00 70.88 106 PHE A CA 1
ATOM 793 C C . PHE A 1 106 ? -10.059 9.862 16.195 1.00 70.88 106 PHE A C 1
ATOM 795 O O . PHE A 1 106 ? -11.097 10.499 16.187 1.00 70.88 106 PHE A O 1
ATOM 802 N N . THR A 1 107 ? -9.973 8.715 15.522 1.00 76.00 107 THR A N 1
ATOM 803 C CA . THR A 1 107 ? -11.057 8.274 14.622 1.00 76.00 107 THR A CA 1
ATOM 804 C C . THR A 1 107 ? -12.211 7.591 15.380 1.00 76.00 107 THR A C 1
ATOM 806 O O . THR A 1 107 ? -11.976 6.713 16.223 1.00 76.00 107 THR A O 1
ATOM 809 N N . ASP A 1 108 ? -13.457 7.987 15.097 1.00 70.69 108 ASP A N 1
ATOM 810 C CA . ASP A 1 108 ? -14.688 7.378 15.628 1.00 70.69 108 ASP A CA 1
ATOM 811 C C . ASP A 1 108 ? -15.254 6.250 14.732 1.00 70.69 108 ASP A C 1
ATOM 813 O O . ASP A 1 108 ? -14.654 5.858 13.730 1.00 70.69 108 ASP A O 1
ATOM 817 N N . ARG A 1 109 ? -16.432 5.711 15.090 1.00 64.12 109 ARG A N 1
ATOM 818 C CA . ARG A 1 109 ? -17.145 4.671 14.316 1.00 64.12 109 ARG A CA 1
ATOM 819 C C . ARG A 1 109 ? -17.581 5.093 12.912 1.00 64.12 109 ARG A C 1
ATOM 821 O O . ARG A 1 109 ? -17.793 4.236 12.059 1.00 64.12 109 ARG A O 1
ATOM 828 N N . HIS A 1 110 ? -17.692 6.391 12.659 1.00 66.44 110 HIS A N 1
ATOM 829 C CA . HIS A 1 110 ? -18.078 6.948 11.367 1.00 66.44 110 HIS A CA 1
ATOM 830 C C . HIS A 1 110 ? -16.863 7.270 10.485 1.00 66.44 110 HIS A C 1
ATOM 832 O O . HIS A 1 110 ? -17.028 7.571 9.304 1.00 66.44 110 HIS A O 1
ATOM 838 N N . GLY A 1 111 ? -15.644 7.148 11.020 1.00 60.00 111 GLY A N 1
ATOM 839 C CA . GLY A 1 111 ? -14.419 7.522 10.320 1.00 60.00 111 GLY A CA 1
ATOM 840 C C . GLY A 1 111 ? -14.101 9.016 10.419 1.00 60.00 111 GLY A C 1
ATOM 841 O O . GLY A 1 111 ? -13.174 9.471 9.752 1.00 60.00 111 GLY A O 1
ATOM 842 N N . ALA A 1 112 ? -14.846 9.775 11.229 1.00 60.66 112 ALA A N 1
ATOM 843 C CA . ALA A 1 112 ? -14.579 11.182 11.475 1.00 60.66 112 ALA A CA 1
ATOM 844 C C . ALA A 1 112 ? -13.505 11.325 12.560 1.00 60.66 112 ALA A C 1
ATOM 846 O O . ALA A 1 112 ? -13.477 10.578 13.545 1.00 60.66 112 ALA A O 1
ATOM 847 N N . ALA A 1 113 ? -12.612 12.302 12.389 1.00 60.41 113 ALA A N 1
ATOM 848 C CA . ALA A 1 113 ? -11.736 12.718 13.472 1.00 60.41 113 ALA A CA 1
ATOM 849 C C . ALA A 1 113 ? -12.609 13.313 14.587 1.00 60.41 113 ALA A C 1
ATOM 851 O O . ALA A 1 113 ? -13.283 14.321 14.378 1.00 60.41 113 ALA A O 1
ATOM 852 N N . ARG A 1 114 ? -12.599 12.700 15.775 1.00 56.16 114 ARG A N 1
ATOM 853 C CA . ARG A 1 114 ? -13.087 13.297 17.019 1.00 56.16 114 ARG A CA 1
ATOM 854 C C . ARG A 1 114 ? -12.392 14.642 17.144 1.00 56.16 114 ARG A C 1
ATOM 856 O O . ARG A 1 114 ? -11.182 14.692 17.362 1.00 56.16 114 ARG A O 1
ATOM 863 N N . THR A 1 115 ? -13.145 15.724 16.987 1.00 54.59 115 THR A N 1
ATOM 864 C CA . THR A 1 115 ? -12.642 17.064 17.270 1.00 54.59 115 THR A CA 1
ATOM 865 C C . THR A 1 115 ? -12.141 17.054 18.715 1.00 54.59 115 THR A C 1
ATOM 867 O O . THR A 1 115 ? -12.919 16.692 19.605 1.00 54.59 115 THR A O 1
ATOM 870 N N . PRO A 1 116 ? -10.867 17.385 18.994 1.00 54.66 116 PRO A N 1
ATOM 871 C CA . PRO A 1 116 ? -10.426 17.538 20.368 1.00 54.66 116 PRO A CA 1
ATOM 872 C C . PRO A 1 116 ? -11.273 18.653 20.977 1.00 54.66 116 PRO A C 1
ATOM 874 O O . PRO A 1 116 ? -11.218 19.797 20.523 1.00 54.66 116 PRO A O 1
ATOM 877 N N . GLY A 1 117 ? -12.116 18.310 21.950 1.00 51.34 117 GLY A N 1
ATOM 878 C CA . GLY A 1 117 ? -12.890 19.297 22.686 1.00 51.34 117 GLY A CA 1
ATOM 879 C C . GLY A 1 117 ? -11.924 20.327 23.260 1.00 51.34 117 GLY A C 1
ATOM 880 O O . GLY A 1 117 ? -11.030 19.981 24.032 1.00 51.34 117 GLY A O 1
ATOM 881 N N . ARG A 1 118 ? -12.068 21.584 22.838 1.00 48.94 118 ARG A N 1
ATOM 882 C CA . ARG A 1 118 ? -11.363 22.738 23.396 1.00 48.94 118 ARG A CA 1
ATOM 883 C C . ARG A 1 118 ? -11.698 22.804 24.888 1.00 48.94 118 ARG A C 1
ATOM 885 O O . ARG A 1 118 ? -12.742 23.326 25.258 1.00 48.94 118 ARG A O 1
ATOM 892 N N . GLY A 1 119 ? -10.836 22.243 25.733 1.00 46.12 119 GLY A N 1
ATOM 893 C CA . GLY A 1 119 ? -10.967 22.335 27.182 1.00 46.12 119 GLY A CA 1
ATOM 894 C C . GLY A 1 119 ? -10.871 23.796 27.608 1.00 46.12 119 GLY A C 1
ATOM 895 O O . GLY A 1 119 ? -9.799 24.399 27.555 1.00 46.12 119 GLY A O 1
ATOM 896 N N . THR A 1 120 ? -11.994 24.389 27.998 1.00 49.41 120 THR A N 1
ATOM 897 C CA . THR A 1 120 ? -12.038 25.694 28.654 1.00 49.41 120 THR A CA 1
ATOM 898 C C . THR A 1 120 ? -11.322 25.587 29.999 1.00 49.41 120 THR A C 1
ATOM 900 O O . THR A 1 120 ? -11.852 25.002 30.941 1.00 49.41 120 THR A O 1
ATOM 903 N N . ARG A 1 121 ? -10.110 26.149 30.103 1.00 50.03 121 ARG A N 1
ATOM 904 C CA . ARG A 1 121 ? -9.479 26.452 31.397 1.00 50.03 121 ARG A CA 1
ATOM 905 C C . ARG A 1 121 ? -10.329 27.508 32.105 1.00 50.03 121 ARG A C 1
ATOM 907 O O . ARG A 1 121 ? -10.182 28.697 31.840 1.00 50.03 121 ARG A O 1
ATOM 914 N N . SER A 1 122 ? -11.202 27.086 33.011 1.00 52.38 122 SER A N 1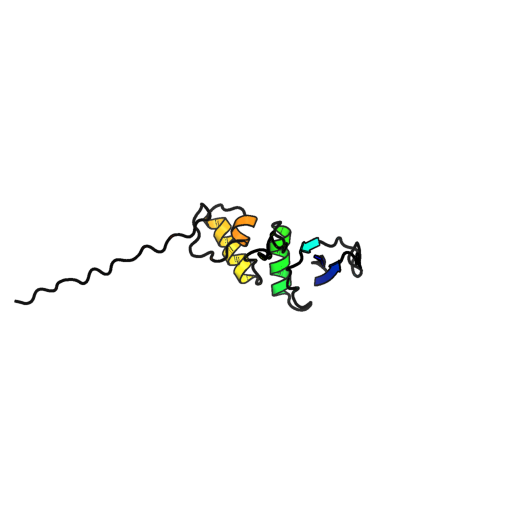
ATOM 915 C CA . SER A 1 122 ? -11.777 27.967 34.025 1.00 52.38 122 SER A CA 1
ATOM 916 C C . SER A 1 122 ? -10.690 28.274 35.059 1.00 52.38 122 SER A C 1
ATOM 918 O O . SER A 1 122 ? -10.392 27.443 35.916 1.00 52.38 122 SER A O 1
ATOM 920 N N . GLN A 1 123 ? -10.055 29.445 34.960 1.00 59.38 123 GLN A N 1
ATOM 921 C CA . GLN A 1 123 ? -9.249 29.971 36.061 1.00 59.38 123 GLN A CA 1
ATOM 922 C C . GLN A 1 123 ? -10.197 30.291 37.219 1.00 59.38 123 GLN A C 1
ATOM 924 O O . GLN A 1 123 ? -11.067 31.155 37.099 1.00 59.38 123 GLN A O 1
ATOM 929 N N . GLY A 1 124 ? -10.060 29.544 38.314 1.00 45.91 124 GLY A N 1
ATOM 930 C CA . GLY A 1 124 ? -10.801 29.780 39.543 1.00 45.91 124 GLY A CA 1
ATOM 931 C C . GLY A 1 124 ? -10.472 31.160 40.106 1.00 45.91 124 GLY A C 1
ATOM 932 O O . GLY A 1 124 ? -9.308 31.483 40.340 1.00 45.91 124 GLY A O 1
ATOM 933 N N . ARG A 1 125 ? -11.508 31.970 40.336 1.00 57.03 125 ARG A N 1
ATOM 934 C CA . ARG A 1 125 ? -11.429 33.130 41.226 1.00 57.03 125 ARG A CA 1
ATOM 935 C C . ARG A 1 125 ? -11.295 32.608 42.654 1.00 57.03 125 ARG A C 1
ATOM 937 O O . ARG A 1 125 ? -12.267 32.131 43.228 1.00 57.03 125 ARG A O 1
ATOM 944 N N . GLY A 1 126 ? -10.085 32.683 43.199 1.00 47.81 126 GLY A N 1
ATOM 945 C CA . GLY A 1 126 ? -9.833 32.539 44.627 1.00 47.81 126 GLY A CA 1
ATOM 946 C C . GLY A 1 126 ? -9.963 33.896 45.308 1.00 47.81 126 GLY A C 1
ATOM 947 O O . GLY A 1 126 ? -9.089 34.745 45.164 1.00 47.81 126 GLY A O 1
ATOM 948 N N . THR A 1 127 ? -11.069 34.082 46.020 1.00 53.59 127 THR A N 1
ATOM 949 C CA . THR A 1 127 ? -11.293 35.127 47.025 1.00 53.59 127 THR A CA 1
ATOM 950 C C . THR A 1 127 ? -10.172 35.117 48.065 1.00 53.59 127 THR A C 1
ATOM 952 O O . THR A 1 127 ? -9.789 34.047 48.541 1.00 53.59 127 THR A O 1
ATOM 955 N N . ARG A 1 128 ? -9.685 36.293 48.473 1.00 56.41 128 ARG A N 1
ATOM 956 C CA . ARG A 1 128 ? -8.978 36.443 49.747 1.00 56.41 128 ARG A CA 1
ATOM 957 C C . ARG A 1 128 ? -9.590 37.614 50.523 1.00 56.41 128 ARG A C 1
ATOM 959 O O . ARG A 1 128 ? -9.798 38.683 49.957 1.00 56.41 128 ARG A O 1
ATOM 966 N N . ILE A 1 129 ? -9.949 37.248 51.749 1.00 61.69 129 ILE A N 1
ATOM 967 C CA . ILE A 1 129 ? -10.442 37.974 52.925 1.00 61.69 129 ILE A CA 1
ATOM 968 C C . ILE A 1 129 ? -9.803 39.336 53.183 1.00 61.69 129 ILE A C 1
ATOM 970 O O . ILE A 1 129 ? -8.600 39.484 52.871 1.00 61.69 129 ILE A O 1
#

Radius of gyration: 20.92 Å; chains: 1; bounding box: 34×56×76 Å

Organism: NCBI:txid285557

Sequence (129 aa):
MHFVCLSCRAAWKRTPASQGPARCPQCRAELINAGADLAVPKRRDHAGWRALEAVLRAGLTFHGGCCGTGPGYRPRTPREVRDRLALAARTGLPVKKALAVPDPTFTDRHGAARTPGRGTRSQGRGTRI

pLDDT: mean 83.94, std 14.43, range [45.91, 96.5]

Foldseek 3Di:
DWWDDLVQLDIDDDDPVRNPDQADPPPRHGTDQQADQDPRDDSPPPFQSVQSVLQVVLVQHFHADPPRRTSADADRGPVLLVLLVVLCVVQVDRSNLSRRQPDSPQQHNVRDRPDPPPDPPPPDPDDDD